Protein AF-A0A1W9S6J1-F1 (afdb_monomer_lite)

Radius of gyration: 14.89 Å; chains: 1; bounding box: 32×24×50 Å

Structure (mmCIF, N/CA/C/O backbone):
data_AF-A0A1W9S6J1-F1
#
_entry.id   AF-A0A1W9S6J1-F1
#
loop_
_atom_site.group_PDB
_atom_site.id
_atom_site.type_symbol
_atom_site.label_atom_id
_atom_site.label_alt_id
_atom_site.label_comp_id
_atom_site.label_asym_id
_atom_site.label_entity_id
_atom_site.label_seq_id
_atom_site.pdbx_PDB_ins_code
_atom_site.Cartn_x
_atom_site.Cartn_y
_atom_site.Cartn_z
_atom_site.occupancy
_atom_site.B_iso_or_equiv
_atom_site.auth_seq_id
_atom_site.auth_comp_id
_atom_site.auth_asym_id
_atom_site.auth_atom_id
_atom_site.pdbx_PDB_model_num
ATOM 1 N N . MET A 1 1 ? -6.440 -0.851 31.603 1.00 35.59 1 MET A N 1
ATOM 2 C CA . MET A 1 1 ? -7.151 -0.582 30.332 1.00 35.59 1 MET A CA 1
ATOM 3 C C . MET A 1 1 ? -6.111 -0.463 29.234 1.00 35.59 1 MET A C 1
ATOM 5 O O . MET A 1 1 ? -5.096 0.183 29.460 1.00 35.59 1 MET A O 1
ATOM 9 N N . ASN A 1 2 ? -6.331 -1.192 28.141 1.00 38.94 2 ASN A N 1
ATOM 10 C CA . ASN A 1 2 ? -5.330 -1.671 27.184 1.00 38.94 2 ASN A CA 1
ATOM 11 C C . ASN A 1 2 ? -4.456 -0.572 26.565 1.00 38.94 2 ASN A C 1
ATOM 13 O O . ASN A 1 2 ? -4.968 0.404 26.018 1.00 38.94 2 ASN A O 1
ATOM 17 N N . LYS A 1 3 ? -3.134 -0.779 26.631 1.00 42.06 3 LYS A N 1
ATOM 18 C CA . LYS A 1 3 ? -2.173 -0.142 25.730 1.00 42.06 3 LYS A CA 1
ATOM 19 C C . LYS A 1 3 ? -2.468 -0.694 24.339 1.00 42.06 3 LYS A C 1
ATOM 21 O O . LYS A 1 3 ? -2.301 -1.887 24.117 1.00 42.06 3 LYS A O 1
ATOM 26 N N . PHE A 1 4 ? -2.973 0.144 23.444 1.00 49.28 4 PHE A N 1
ATOM 27 C CA . PHE A 1 4 ? -2.981 -0.183 22.026 1.00 49.28 4 PHE A CA 1
ATOM 28 C C . PHE A 1 4 ? -1.526 -0.090 21.578 1.00 49.28 4 PHE A C 1
ATOM 30 O O . PHE A 1 4 ? -0.972 1.005 21.504 1.00 49.28 4 PHE A O 1
ATOM 37 N N . GLU A 1 5 ? -0.866 -1.236 21.442 1.00 56.66 5 GLU A N 1
ATOM 38 C CA . GLU A 1 5 ? 0.493 -1.282 20.921 1.00 56.66 5 GLU A CA 1
ATOM 39 C C . GLU A 1 5 ? 0.418 -0.974 19.427 1.00 56.66 5 GLU A C 1
ATOM 41 O O . GLU A 1 5 ? -0.134 -1.744 18.645 1.00 56.66 5 GLU A O 1
ATOM 46 N N . GLU A 1 6 ? 0.912 0.203 19.045 1.00 60.75 6 GLU A N 1
ATOM 47 C CA . GLU A 1 6 ? 1.151 0.522 17.644 1.00 60.75 6 GLU A CA 1
ATOM 48 C C . GLU A 1 6 ? 2.190 -0.463 17.119 1.00 60.75 6 GLU A C 1
ATOM 50 O O . GLU A 1 6 ? 3.315 -0.515 17.623 1.00 60.75 6 GLU A O 1
ATOM 55 N N . TYR A 1 7 ? 1.828 -1.230 16.100 1.00 69.81 7 TYR A N 1
ATOM 56 C CA . TYR A 1 7 ? 2.760 -2.130 15.446 1.00 69.81 7 TYR A CA 1
ATOM 57 C C . TYR A 1 7 ? 3.017 -1.658 14.021 1.00 69.81 7 TYR A C 1
ATOM 59 O O . TYR A 1 7 ? 2.125 -1.176 13.322 1.00 69.81 7 TYR A O 1
ATOM 67 N N . THR A 1 8 ? 4.278 -1.751 13.609 1.00 78.00 8 THR A N 1
ATOM 68 C CA . THR A 1 8 ? 4.708 -1.460 12.243 1.00 78.00 8 THR A CA 1
ATOM 69 C C . THR A 1 8 ? 5.259 -2.741 11.648 1.00 78.00 8 THR A C 1
ATOM 71 O O . THR A 1 8 ? 6.162 -3.349 12.220 1.00 78.00 8 THR A O 1
ATOM 74 N N . ILE A 1 9 ? 4.706 -3.148 10.512 1.00 82.81 9 ILE A N 1
ATOM 75 C CA . ILE A 1 9 ? 5.200 -4.269 9.720 1.00 82.81 9 ILE A CA 1
ATOM 76 C C . ILE A 1 9 ? 6.010 -3.679 8.571 1.00 82.81 9 ILE A C 1
ATOM 78 O O . ILE A 1 9 ? 5.460 -2.981 7.718 1.00 82.81 9 ILE A O 1
ATOM 82 N N . GLU A 1 10 ? 7.312 -3.956 8.549 1.00 83.25 10 GLU A N 1
ATOM 83 C CA . GLU A 1 10 ? 8.142 -3.719 7.368 1.00 83.25 10 GLU A CA 1
ATOM 84 C C . GLU A 1 10 ? 7.902 -4.841 6.359 1.00 83.25 10 GLU A C 1
ATOM 86 O O . GLU A 1 10 ? 7.965 -6.026 6.697 1.00 83.25 10 GLU A O 1
ATOM 91 N N . LEU A 1 11 ? 7.607 -4.466 5.117 1.00 79.12 11 LEU A N 1
ATOM 92 C CA . LEU A 1 11 ? 7.347 -5.411 4.046 1.00 79.12 11 LEU A CA 1
ATOM 93 C C . LEU A 1 11 ? 8.571 -5.507 3.138 1.00 79.12 11 LEU A C 1
ATOM 95 O O . LEU A 1 11 ? 9.105 -4.478 2.709 1.00 79.12 11 LEU A O 1
ATOM 99 N N . PRO A 1 12 ? 9.023 -6.725 2.796 1.00 76.88 12 PRO A N 1
ATOM 100 C CA . PRO A 1 12 ? 10.010 -6.870 1.746 1.00 76.88 12 PRO A CA 1
ATOM 101 C C . PRO A 1 12 ? 9.412 -6.388 0.423 1.00 76.88 12 PRO A C 1
ATOM 103 O O . PRO A 1 12 ? 8.210 -6.501 0.178 1.00 76.88 12 PRO A O 1
ATOM 106 N N . TYR A 1 13 ? 10.279 -5.899 -0.459 1.00 65.69 13 TYR A N 1
ATOM 107 C CA . TYR A 1 13 ? 9.886 -5.585 -1.826 1.00 65.69 13 TYR A CA 1
ATOM 108 C C . TYR A 1 13 ? 9.230 -6.818 -2.481 1.00 65.69 13 TYR A C 1
ATOM 110 O O . TYR A 1 13 ? 9.824 -7.903 -2.434 1.00 65.69 13 TYR A O 1
ATOM 118 N N . PRO A 1 14 ? 8.041 -6.681 -3.099 1.00 66.81 14 PRO A N 1
ATOM 119 C CA . PRO A 1 14 ? 7.398 -7.792 -3.783 1.00 66.81 14 PRO A CA 1
ATOM 120 C C . PRO A 1 14 ? 8.282 -8.318 -4.930 1.00 66.81 14 PRO A C 1
ATOM 122 O O . PRO A 1 14 ? 9.031 -7.545 -5.538 1.00 66.81 14 PRO A O 1
ATOM 125 N N . PRO A 1 15 ? 8.211 -9.622 -5.255 1.00 71.25 15 PRO A N 1
ATOM 126 C CA . PRO A 1 15 ? 8.890 -10.191 -6.416 1.00 71.25 15 PRO A CA 1
ATOM 127 C C . PRO A 1 15 ? 8.506 -9.475 -7.718 1.00 71.25 15 PRO A C 1
ATOM 129 O O . PRO A 1 15 ? 7.357 -9.078 -7.895 1.00 71.25 15 PRO A O 1
ATOM 132 N N . ASP A 1 16 ? 9.429 -9.402 -8.682 1.00 66.06 16 ASP A N 1
ATOM 133 C CA . ASP A 1 16 ? 9.238 -8.688 -9.959 1.00 66.06 16 ASP A CA 1
ATOM 134 C C . ASP A 1 16 ? 7.948 -9.056 -10.719 1.00 66.06 16 ASP A C 1
ATOM 136 O O . ASP A 1 16 ? 7.357 -8.209 -11.385 1.00 66.06 16 ASP A O 1
ATOM 140 N N . LYS A 1 17 ? 7.476 -10.302 -10.601 1.00 68.25 17 LYS A N 1
ATOM 141 C CA . LYS A 1 17 ? 6.206 -10.751 -11.195 1.00 68.25 17 LYS A CA 1
ATOM 142 C C . LYS A 1 17 ? 4.976 -10.038 -10.614 1.00 68.25 17 LYS A C 1
ATOM 144 O O . LYS A 1 17 ? 4.076 -9.675 -11.365 1.00 68.25 17 LYS A O 1
ATOM 149 N N . ASP A 1 18 ? 4.965 -9.789 -9.310 1.00 65.12 18 ASP A N 1
ATOM 150 C CA . ASP A 1 18 ? 3.832 -9.194 -8.599 1.00 65.12 18 ASP A CA 1
ATOM 151 C C . ASP A 1 18 ? 3.858 -7.670 -8.787 1.00 65.12 18 ASP A C 1
ATOM 153 O O . ASP A 1 18 ? 2.820 -7.032 -8.921 1.00 65.12 18 ASP A O 1
ATOM 157 N N . ILE A 1 19 ? 5.059 -7.097 -8.939 1.00 65.38 19 ILE A N 1
ATOM 158 C CA . ILE A 1 19 ? 5.262 -5.711 -9.383 1.00 65.38 19 ILE A CA 1
ATOM 159 C C . ILE A 1 19 ? 4.584 -5.472 -10.738 1.00 65.38 19 ILE A C 1
ATOM 161 O O . ILE A 1 19 ? 3.883 -4.477 -10.913 1.00 65.38 19 ILE A O 1
ATOM 165 N N . LEU A 1 20 ? 4.787 -6.378 -11.698 1.00 63.59 20 LEU A N 1
ATOM 166 C CA . LEU A 1 20 ? 4.184 -6.273 -13.029 1.00 63.59 20 LEU A CA 1
ATOM 167 C C . LEU A 1 20 ? 2.668 -6.475 -12.993 1.00 63.59 20 LEU A C 1
ATOM 169 O O . LEU A 1 20 ? 1.962 -5.795 -13.731 1.00 63.59 20 LEU A O 1
ATOM 173 N N . TYR A 1 21 ? 2.174 -7.367 -12.132 1.00 65.56 21 TYR A N 1
ATOM 174 C CA . TYR A 1 21 ? 0.741 -7.545 -11.907 1.00 65.56 21 TYR A CA 1
ATOM 175 C C . TYR A 1 21 ? 0.095 -6.256 -11.378 1.00 65.56 21 TYR A C 1
ATOM 177 O O . TYR A 1 21 ? -0.829 -5.739 -11.996 1.00 65.56 21 TYR A O 1
ATOM 185 N N . TYR A 1 22 ? 0.637 -5.665 -10.308 1.00 64.12 22 TYR A N 1
ATOM 186 C CA . TYR A 1 22 ? 0.111 -4.410 -9.761 1.00 64.12 22 TYR A CA 1
ATOM 187 C C . TYR A 1 22 ? 0.221 -3.240 -10.743 1.00 64.12 22 TYR A C 1
ATOM 189 O O . TYR A 1 22 ? -0.672 -2.394 -10.785 1.00 64.12 22 TYR A O 1
ATOM 197 N N . GLN A 1 23 ? 1.277 -3.203 -11.563 1.00 63.06 23 GLN A N 1
ATOM 198 C CA . GLN A 1 23 ? 1.377 -2.240 -12.659 1.00 63.06 23 GLN A CA 1
ATOM 199 C C . GLN A 1 23 ? 0.258 -2.447 -13.676 1.00 63.06 23 GLN A C 1
ATOM 201 O O . GLN A 1 23 ? -0.368 -1.469 -14.044 1.00 63.06 23 GLN A O 1
ATOM 206 N N . ALA A 1 24 ? -0.012 -3.678 -14.116 1.00 61.44 24 ALA A N 1
ATOM 207 C CA . ALA A 1 24 ? -1.054 -3.961 -15.103 1.00 61.44 24 ALA A CA 1
ATOM 208 C C . ALA A 1 24 ? -2.459 -3.594 -14.598 1.00 61.44 24 ALA A C 1
ATOM 210 O O . ALA A 1 24 ? -3.236 -3.013 -15.350 1.00 61.44 24 ALA A O 1
ATOM 211 N N . GLU A 1 25 ? -2.748 -3.856 -13.321 1.00 61.00 25 GLU A N 1
ATOM 212 C CA . GLU A 1 25 ? -4.001 -3.443 -12.672 1.00 61.00 25 GLU A CA 1
ATOM 213 C C . GLU A 1 25 ? -4.115 -1.909 -12.544 1.00 61.00 25 GLU A C 1
ATOM 215 O O . GLU A 1 25 ? -5.218 -1.364 -12.519 1.00 61.00 25 GLU A O 1
ATOM 220 N N . SER A 1 26 ? -2.981 -1.197 -12.499 1.00 57.47 26 SER A N 1
ATOM 221 C CA . SER A 1 26 ? -2.930 0.272 -12.400 1.00 57.47 26 SER A CA 1
ATOM 222 C C . SER A 1 26 ? -2.878 0.974 -13.771 1.00 57.47 26 SER A C 1
ATOM 224 O O . SER A 1 26 ? -3.449 2.052 -13.935 1.00 57.47 26 SER A O 1
ATOM 226 N N . ASP A 1 27 ? -2.261 0.353 -14.784 1.00 52.72 27 ASP A N 1
ATOM 227 C CA . ASP A 1 27 ? -1.993 0.870 -16.141 1.00 52.72 27 ASP A CA 1
ATOM 228 C C . ASP A 1 27 ? -3.239 0.881 -17.050 1.00 52.72 27 ASP A C 1
ATOM 230 O O . ASP A 1 27 ? -3.175 0.619 -18.253 1.00 52.72 27 ASP A O 1
ATOM 234 N N . SER A 1 28 ? -4.392 1.302 -16.527 1.00 45.22 28 SER A N 1
ATOM 235 C CA . SER A 1 28 ? -5.585 1.591 -17.345 1.00 45.22 28 SER A CA 1
ATOM 236 C C . SER A 1 28 ? -5.414 2.802 -18.294 1.00 45.22 28 SER A C 1
ATOM 238 O O . SER A 1 28 ? -6.347 3.213 -18.983 1.00 45.22 28 SER A O 1
ATOM 240 N N . GLY A 1 29 ? -4.198 3.351 -18.404 1.00 45.19 29 GLY A N 1
ATOM 241 C CA . GLY A 1 29 ? -3.724 4.089 -19.576 1.00 45.19 29 GLY A CA 1
ATOM 242 C C . GLY A 1 29 ? -3.993 5.593 -19.606 1.00 45.19 29 GLY A C 1
ATOM 243 O O . GLY A 1 29 ? -3.454 6.261 -20.484 1.00 45.19 29 GLY A O 1
ATOM 244 N N . TYR A 1 30 ? -4.773 6.155 -18.678 1.00 40.91 30 TYR A N 1
ATOM 245 C CA . TYR A 1 30 ? -5.207 7.560 -18.781 1.00 40.91 30 TYR A CA 1
ATOM 246 C C . TYR A 1 30 ? -5.399 8.301 -17.458 1.00 40.91 30 TYR A C 1
ATOM 248 O O . TYR A 1 30 ? -6.120 9.299 -17.423 1.00 40.91 30 TYR A O 1
ATOM 256 N N . GLN A 1 31 ? -4.775 7.863 -16.365 1.00 47.22 31 GLN A N 1
ATOM 257 C CA . GLN A 1 31 ? -5.031 8.484 -15.070 1.00 47.22 31 GLN A CA 1
ATOM 258 C C . GLN A 1 31 ? -3.784 9.144 -14.456 1.00 47.22 31 GLN A C 1
ATOM 260 O O . GLN A 1 31 ? -2.659 8.709 -14.709 1.00 47.22 31 GLN A O 1
ATOM 265 N N . PRO A 1 32 ? -3.932 10.270 -13.729 1.00 53.62 32 PRO A N 1
ATOM 266 C CA . PRO A 1 32 ? -2.785 10.955 -13.143 1.00 53.62 32 PRO A CA 1
ATOM 267 C C . PRO A 1 32 ? -2.166 10.087 -12.041 1.00 53.62 32 PRO A C 1
ATOM 269 O O . PRO A 1 32 ? -2.891 9.375 -11.359 1.00 53.62 32 PRO A O 1
ATOM 272 N N . TRP A 1 33 ? -0.858 10.187 -11.805 1.00 51.69 33 TRP A N 1
ATOM 273 C CA . TRP A 1 33 ? -0.060 9.318 -10.913 1.00 51.69 33 TRP A CA 1
ATOM 274 C C . TRP A 1 33 ? -0.619 9.043 -9.495 1.00 51.69 33 TRP A C 1
ATOM 276 O O . TRP A 1 33 ? -0.182 8.092 -8.848 1.00 51.69 33 TRP A O 1
ATOM 286 N N . TRP A 1 34 ? -1.561 9.851 -8.991 1.00 50.94 34 TRP A N 1
ATOM 287 C CA . TRP A 1 34 ? -2.246 9.648 -7.707 1.00 50.94 34 TRP A CA 1
ATOM 288 C C . TRP A 1 34 ? -3.298 8.529 -7.762 1.00 50.94 34 TRP A C 1
ATOM 290 O O . TRP A 1 34 ? -3.630 7.929 -6.740 1.00 50.94 34 TRP A O 1
ATOM 300 N N . THR A 1 35 ? -3.801 8.212 -8.952 1.00 61.31 35 THR A N 1
ATOM 301 C CA . THR A 1 35 ? -4.700 7.073 -9.193 1.00 61.31 35 THR A CA 1
ATOM 302 C C . THR A 1 35 ? -3.958 5.746 -9.083 1.00 61.31 35 THR A C 1
ATOM 304 O O . THR A 1 35 ? -4.490 4.829 -8.464 1.00 61.31 35 THR A O 1
ATOM 307 N N . ASP A 1 36 ? -2.689 5.692 -9.504 1.00 72.12 36 ASP A N 1
ATOM 308 C CA . ASP A 1 36 ? -1.807 4.538 -9.284 1.00 72.12 36 ASP A CA 1
ATOM 309 C C . ASP A 1 36 ? -1.628 4.243 -7.786 1.00 72.12 36 ASP A C 1
ATOM 311 O O 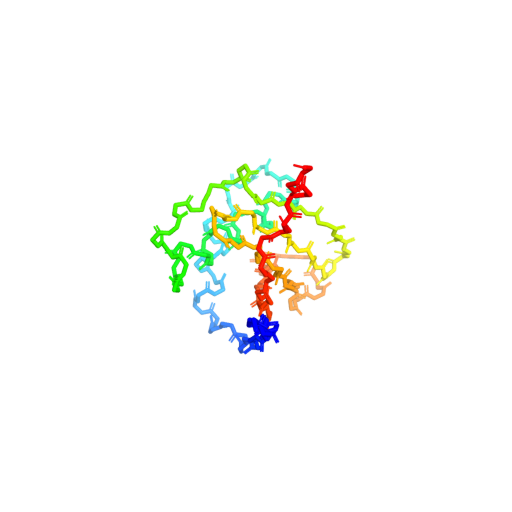. ASP A 1 36 ? -1.639 3.090 -7.371 1.00 72.12 36 ASP A O 1
ATOM 315 N N . ILE A 1 37 ? -1.473 5.275 -6.946 1.00 78.44 37 ILE A N 1
ATOM 316 C CA . ILE A 1 37 ? -1.287 5.111 -5.493 1.00 78.44 37 ILE A CA 1
ATOM 317 C C . ILE A 1 37 ? -2.514 4.448 -4.867 1.00 78.44 37 ILE A C 1
ATOM 319 O O . ILE A 1 37 ? -2.379 3.470 -4.128 1.00 78.44 37 ILE A O 1
ATOM 323 N N . LYS A 1 38 ? -3.714 4.967 -5.160 1.00 80.69 38 LYS A N 1
ATOM 324 C CA . LYS A 1 38 ? -4.959 4.407 -4.620 1.00 80.69 38 LYS A CA 1
ATOM 325 C C . LYS A 1 38 ? -5.248 3.016 -5.182 1.00 80.69 38 LYS A C 1
ATOM 327 O O . LYS A 1 38 ? -5.660 2.147 -4.419 1.00 80.69 38 LYS A O 1
ATOM 332 N N . ALA A 1 39 ? -4.990 2.792 -6.472 1.00 77.69 39 ALA A N 1
ATOM 333 C CA . ALA A 1 39 ? -5.169 1.495 -7.119 1.00 77.69 39 ALA A CA 1
ATOM 334 C C . ALA A 1 39 ? -4.238 0.432 -6.520 1.00 77.69 39 ALA A C 1
ATOM 336 O O . ALA A 1 39 ? -4.716 -0.603 -6.062 1.00 77.69 39 ALA A O 1
ATOM 337 N N . VAL A 1 40 ? -2.934 0.714 -6.415 1.00 81.31 40 VAL A N 1
ATOM 338 C CA . VAL A 1 40 ? -1.967 -0.193 -5.776 1.00 81.31 40 VAL A CA 1
ATOM 339 C C . VAL A 1 40 ? -2.311 -0.416 -4.308 1.00 81.31 40 VAL A C 1
ATOM 341 O O . VAL A 1 40 ? -2.225 -1.542 -3.830 1.00 81.31 40 VAL A O 1
ATOM 344 N N . THR A 1 41 ? -2.718 0.629 -3.584 1.00 85.75 41 T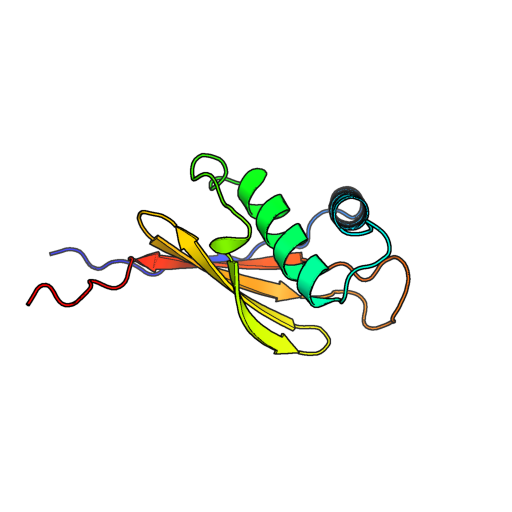HR A N 1
ATOM 345 C CA . THR A 1 41 ? -3.133 0.498 -2.181 1.00 85.75 41 THR A CA 1
ATOM 346 C C . THR A 1 41 ? -4.328 -0.444 -2.043 1.00 85.75 41 THR A C 1
ATOM 348 O O . THR A 1 41 ? -4.293 -1.364 -1.229 1.00 85.75 41 THR A O 1
ATOM 351 N N . SER A 1 42 ? -5.365 -0.254 -2.861 1.00 83.75 42 SER A N 1
ATOM 352 C CA . SER A 1 42 ? -6.548 -1.118 -2.863 1.00 83.75 42 SER A CA 1
ATOM 353 C C . SER A 1 42 ? -6.186 -2.555 -3.249 1.00 83.75 42 SER A C 1
ATOM 355 O O . SER A 1 42 ? -6.559 -3.488 -2.542 1.00 83.75 42 SER A O 1
ATOM 357 N N . ALA A 1 43 ? -5.382 -2.744 -4.302 1.00 82.38 43 ALA A N 1
ATOM 358 C CA . ALA A 1 43 ? -4.917 -4.059 -4.732 1.00 82.38 43 ALA A CA 1
ATOM 359 C C . ALA A 1 43 ? -4.098 -4.766 -3.642 1.00 82.38 43 ALA A C 1
ATOM 361 O O . ALA A 1 43 ? -4.322 -5.945 -3.380 1.00 82.38 43 ALA A O 1
ATOM 362 N N . PHE A 1 44 ? -3.187 -4.056 -2.973 1.00 86.00 44 PHE A N 1
ATOM 363 C CA . PHE A 1 44 ? -2.420 -4.593 -1.853 1.00 86.00 44 PHE A CA 1
ATOM 364 C C . PHE A 1 44 ? -3.346 -5.044 -0.720 1.00 86.00 44 PHE A C 1
ATOM 366 O O . PHE A 1 44 ? -3.255 -6.185 -0.271 1.00 86.00 44 PHE A O 1
ATOM 373 N N . LEU A 1 45 ? -4.271 -4.183 -0.288 1.00 87.19 45 LEU A N 1
ATOM 374 C CA . LEU A 1 45 ? -5.145 -4.487 0.842 1.00 87.19 45 LEU A CA 1
ATOM 375 C C . LEU A 1 45 ? -6.096 -5.652 0.536 1.00 87.19 45 LEU A C 1
ATOM 377 O O . LEU A 1 45 ? -6.192 -6.571 1.350 1.00 87.19 45 LEU A O 1
ATOM 381 N N . ASN A 1 46 ? -6.679 -5.688 -0.663 1.00 83.38 46 ASN A N 1
ATOM 382 C CA . ASN A 1 46 ? -7.564 -6.767 -1.115 1.00 83.38 46 ASN A CA 1
ATOM 383 C C . ASN A 1 46 ? -6.854 -8.119 -1.308 1.00 83.38 46 ASN A C 1
ATOM 385 O O . ASN A 1 46 ? -7.514 -9.152 -1.294 1.00 83.38 46 ASN A O 1
ATOM 389 N N . ASN A 1 47 ? -5.525 -8.136 -1.453 1.00 82.88 47 ASN A N 1
ATOM 390 C CA . ASN A 1 47 ? -4.721 -9.363 -1.561 1.00 82.88 47 ASN A CA 1
ATOM 391 C C . ASN A 1 47 ? -3.918 -9.677 -0.284 1.00 82.88 47 ASN A C 1
ATOM 393 O O . ASN A 1 47 ? -3.022 -10.520 -0.299 1.00 82.88 47 ASN A O 1
ATOM 397 N N . SER A 1 48 ? -4.214 -8.997 0.823 1.00 82.81 48 SER A N 1
ATOM 398 C CA . SER A 1 48 ? -3.515 -9.153 2.103 1.00 82.81 48 SER A CA 1
ATOM 399 C C . SER A 1 48 ? -4.457 -9.655 3.201 1.00 82.81 48 SER A C 1
ATOM 401 O O . SER A 1 48 ? -5.630 -9.920 2.960 1.00 82.81 48 SER A O 1
ATOM 403 N N . GLN A 1 49 ? -3.970 -9.706 4.444 1.00 83.38 49 GLN A N 1
ATOM 404 C CA . GLN A 1 49 ? -4.786 -9.989 5.634 1.00 83.38 49 GLN A CA 1
ATOM 405 C C . GLN A 1 49 ? -5.926 -8.978 5.891 1.00 83.38 49 GLN A C 1
ATOM 407 O O . GLN A 1 49 ? -6.725 -9.166 6.808 1.00 83.38 49 GLN A O 1
ATOM 412 N N . TYR A 1 50 ? -5.988 -7.882 5.1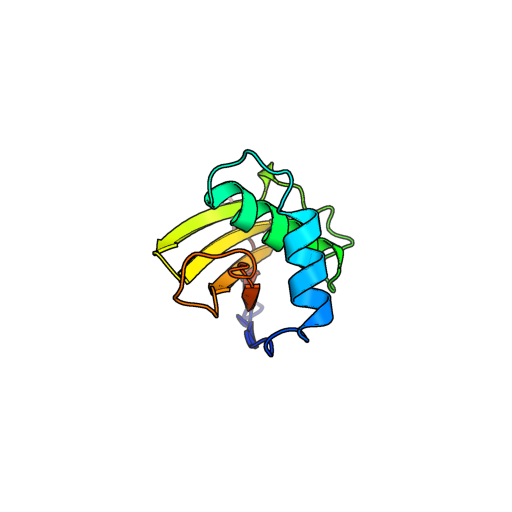27 1.00 83.25 50 TYR A N 1
ATOM 413 C CA . TYR A 1 50 ? -7.039 -6.868 5.224 1.00 83.25 50 TYR A CA 1
ATOM 414 C C . TYR A 1 50 ? -8.191 -7.080 4.231 1.00 83.25 50 TYR A C 1
ATOM 416 O O . TYR A 1 50 ? -9.127 -6.284 4.241 1.00 83.25 50 TYR A O 1
ATOM 424 N N . CYS A 1 51 ? -8.159 -8.137 3.410 1.00 81.69 51 CYS A N 1
ATOM 425 C CA . CYS A 1 51 ? -9.124 -8.364 2.331 1.00 81.69 51 CYS A CA 1
ATOM 426 C C . CYS A 1 51 ? -10.590 -8.436 2.796 1.00 81.69 51 CYS A C 1
ATOM 428 O O . CYS A 1 51 ? -11.471 -7.903 2.127 1.00 81.69 51 CYS A O 1
ATOM 430 N N . ASP A 1 52 ? -10.848 -8.999 3.978 1.00 83.19 52 ASP A N 1
ATOM 431 C CA . ASP A 1 52 ? -12.201 -9.138 4.536 1.00 83.19 52 ASP A CA 1
ATOM 432 C C . ASP A 1 52 ? -12.821 -7.804 4.997 1.00 83.19 52 ASP A C 1
ATOM 434 O O . ASP A 1 52 ? -13.987 -7.759 5.387 1.00 83.19 52 ASP A O 1
ATOM 438 N N . ARG A 1 53 ? -12.056 -6.703 4.976 1.00 78.94 53 ARG A N 1
ATOM 439 C CA . ARG A 1 53 ? -12.492 -5.382 5.462 1.00 78.94 53 ARG A CA 1
ATOM 440 C C . ARG A 1 53 ? -13.101 -4.485 4.373 1.00 78.94 53 ARG A C 1
ATOM 442 O O . ARG A 1 53 ? -13.312 -3.307 4.641 1.00 78.94 53 ARG A O 1
ATOM 449 N N . ASP A 1 54 ? -13.394 -5.036 3.188 1.00 71.50 54 ASP A N 1
ATOM 450 C CA . ASP A 1 54 ? -14.035 -4.355 2.041 1.00 71.50 54 ASP A CA 1
ATOM 451 C C . ASP A 1 54 ? -13.413 -2.973 1.756 1.00 71.50 54 ASP A C 1
ATOM 453 O O . ASP A 1 54 ? -14.055 -1.930 1.891 1.00 71.50 54 ASP A O 1
ATOM 457 N N . VAL A 1 55 ? -12.114 -2.950 1.429 1.00 73.31 55 VAL A N 1
ATOM 458 C CA . VAL A 1 55 ? -11.372 -1.694 1.260 1.00 73.31 55 VAL A CA 1
ATOM 459 C C . VAL A 1 55 ? -11.768 -0.998 -0.038 1.00 73.31 55 VAL A C 1
ATOM 461 O O . VAL A 1 55 ? -11.333 -1.372 -1.132 1.00 73.31 55 VAL A O 1
ATOM 464 N N . ARG A 1 56 ? -12.541 0.081 0.097 1.00 74.75 56 ARG A N 1
ATOM 465 C CA . ARG A 1 56 ? -12.986 0.907 -1.029 1.00 74.75 56 ARG A CA 1
ATOM 466 C C . ARG A 1 56 ? -12.021 2.055 -1.319 1.00 74.75 56 ARG A C 1
ATOM 468 O O . ARG A 1 56 ? -11.395 2.576 -0.394 1.00 74.75 56 ARG A O 1
ATOM 475 N N . PRO A 1 57 ? -11.921 2.517 -2.577 1.00 73.44 57 PRO A N 1
ATOM 476 C CA . PRO A 1 57 ? -11.097 3.673 -2.933 1.00 73.44 57 PRO A CA 1
ATOM 477 C C . PRO A 1 57 ? -11.438 4.958 -2.165 1.00 73.44 57 PRO A C 1
ATOM 479 O O . PRO A 1 57 ? -10.557 5.799 -1.960 1.00 73.44 57 PRO A O 1
ATOM 482 N N . GLU A 1 58 ? -12.696 5.119 -1.740 1.00 80.88 58 GLU A N 1
ATOM 483 C CA . GLU A 1 58 ? -13.144 6.255 -0.921 1.00 80.88 58 GLU A CA 1
ATOM 484 C C . GLU A 1 58 ? -12.457 6.308 0.449 1.00 80.88 58 GLU A C 1
ATOM 486 O O . GLU A 1 58 ? -12.208 7.393 0.968 1.00 80.88 58 GLU A O 1
ATOM 491 N N . ASN A 1 59 ? -12.102 5.146 0.999 1.00 84.62 59 ASN A N 1
ATOM 492 C CA . ASN A 1 59 ? -11.481 5.003 2.312 1.00 84.62 59 ASN A CA 1
ATOM 493 C C . ASN A 1 59 ? -9.973 5.300 2.282 1.00 84.62 59 ASN A C 1
ATOM 495 O O . ASN A 1 59 ? -9.324 5.289 3.324 1.00 84.62 59 ASN A O 1
ATOM 499 N N . ILE A 1 60 ? -9.402 5.521 1.093 1.00 88.38 60 ILE A N 1
ATOM 500 C CA . ILE A 1 60 ? -7.969 5.725 0.881 1.00 88.38 60 ILE A CA 1
ATOM 501 C C . ILE A 1 60 ? -7.681 7.224 0.770 1.00 88.38 60 ILE A C 1
ATOM 503 O O . ILE A 1 60 ? -8.084 7.889 -0.196 1.00 88.38 60 ILE A O 1
ATOM 507 N N . ILE A 1 61 ? -6.917 7.745 1.724 1.00 89.50 61 ILE A N 1
ATOM 508 C CA . ILE A 1 61 ? -6.543 9.152 1.853 1.00 89.50 61 ILE A CA 1
ATOM 509 C C . ILE A 1 61 ? -5.037 9.290 1.623 1.00 89.50 61 ILE A C 1
ATOM 511 O O . ILE A 1 61 ? -4.225 8.657 2.291 1.00 89.50 61 ILE A O 1
ATOM 515 N N . ILE A 1 62 ? -4.641 10.140 0.674 1.00 87.94 62 ILE A N 1
ATOM 516 C CA . ILE A 1 62 ? -3.227 10.459 0.442 1.00 87.94 62 ILE A CA 1
ATOM 517 C C . ILE A 1 62 ? -2.848 11.596 1.395 1.00 87.94 62 ILE A C 1
ATOM 519 O O . ILE A 1 62 ? -3.296 12.725 1.210 1.00 87.94 62 ILE A O 1
ATOM 523 N N . VAL A 1 63 ? -2.048 11.293 2.417 1.00 89.00 63 VAL A N 1
ATOM 524 C CA . VAL A 1 63 ? -1.646 12.249 3.466 1.00 89.00 63 VAL A CA 1
ATOM 525 C C . VAL A 1 63 ? -0.362 12.984 3.089 1.00 89.00 63 VAL A C 1
ATOM 527 O O . VAL A 1 63 ? -0.187 14.157 3.411 1.00 89.00 63 VAL A O 1
ATOM 530 N N . GLY A 1 64 ? 0.537 12.312 2.371 1.00 84.00 64 GLY A N 1
ATOM 531 C CA . GLY A 1 64 ? 1.766 12.910 1.866 1.00 84.00 64 GLY A CA 1
ATOM 532 C C . GLY A 1 64 ? 2.213 12.256 0.569 1.00 84.00 64 GLY A C 1
ATOM 533 O O . GLY A 1 64 ? 2.170 11.037 0.435 1.00 84.00 64 GLY A O 1
ATOM 534 N N . GLU A 1 65 ? 2.669 13.065 -0.381 1.00 79.81 65 GLU A N 1
ATOM 535 C CA . GLU A 1 65 ? 3.190 12.591 -1.661 1.00 79.81 65 GLU A CA 1
ATOM 536 C C . GLU A 1 65 ? 4.480 13.338 -2.013 1.00 79.81 65 GLU A C 1
ATOM 538 O O . GLU A 1 65 ? 4.581 14.560 -1.900 1.00 79.81 65 GLU A O 1
ATOM 543 N N . GLY A 1 66 ? 5.474 12.580 -2.458 1.00 74.25 66 GLY A N 1
ATOM 544 C CA . GLY A 1 66 ? 6.675 13.064 -3.116 1.00 74.25 66 GLY A CA 1
ATOM 545 C C . GLY A 1 66 ? 6.919 12.287 -4.406 1.00 74.25 66 GLY A C 1
ATOM 546 O O . GLY A 1 66 ? 6.209 11.345 -4.736 1.00 74.25 66 GLY A O 1
ATOM 547 N N . ILE A 1 67 ? 7.977 12.645 -5.135 1.00 71.25 67 ILE A N 1
ATOM 548 C CA . ILE A 1 67 ? 8.268 12.054 -6.456 1.00 71.25 67 ILE A CA 1
ATOM 549 C C . ILE A 1 67 ? 8.425 10.518 -6.392 1.00 71.25 67 ILE A C 1
ATOM 551 O O . ILE A 1 67 ? 8.081 9.828 -7.350 1.00 71.25 67 ILE A O 1
ATOM 555 N N . PHE A 1 68 ? 8.938 9.986 -5.275 1.00 76.69 68 PHE A N 1
ATOM 556 C CA . PHE A 1 68 ? 9.211 8.553 -5.092 1.00 76.69 68 PHE A CA 1
ATOM 557 C C . PHE A 1 68 ? 8.669 7.967 -3.785 1.00 76.69 68 PHE A C 1
ATOM 559 O O . PHE A 1 68 ? 8.923 6.797 -3.512 1.00 76.69 68 PHE A O 1
ATOM 566 N N . HIS A 1 69 ? 7.952 8.757 -2.984 1.00 84.19 69 HIS A N 1
ATOM 567 C CA . HIS A 1 69 ? 7.466 8.353 -1.665 1.00 84.19 69 HIS A CA 1
ATOM 568 C C . HIS A 1 69 ? 6.005 8.768 -1.495 1.00 84.19 69 HIS A C 1
ATOM 570 O O . HIS A 1 69 ? 5.622 9.853 -1.925 1.00 84.19 69 HIS A O 1
ATOM 576 N N . GLY A 1 70 ? 5.209 7.915 -0.863 1.00 87.25 70 GLY A N 1
ATOM 577 C CA . GLY A 1 70 ? 3.808 8.164 -0.553 1.00 87.25 70 GLY A CA 1
ATOM 578 C C . GLY A 1 70 ? 3.507 7.763 0.885 1.00 87.25 70 GLY A C 1
ATOM 579 O O . GLY A 1 70 ? 4.043 6.775 1.384 1.00 87.25 70 GLY A O 1
ATOM 580 N N . LEU A 1 71 ? 2.661 8.537 1.550 1.00 91.38 71 LEU A N 1
ATOM 581 C CA . LEU A 1 71 ? 2.102 8.229 2.858 1.00 91.38 71 LEU A CA 1
ATOM 582 C C . LEU A 1 71 ? 0.584 8.236 2.738 1.00 91.38 71 LEU A C 1
ATOM 584 O O . LEU A 1 71 ? -0.009 9.270 2.419 1.00 91.38 71 LEU A O 1
ATOM 588 N N . ILE A 1 72 ? -0.019 7.079 2.976 1.00 92.31 72 ILE A N 1
ATOM 589 C CA . ILE A 1 72 ? -1.438 6.828 2.750 1.00 92.31 72 ILE A CA 1
ATOM 590 C C . ILE A 1 72 ? -2.075 6.439 4.067 1.00 92.31 72 ILE A C 1
ATOM 592 O O . ILE A 1 72 ? -1.541 5.594 4.774 1.00 92.31 72 ILE A O 1
ATOM 596 N N . GLU A 1 73 ? -3.219 7.023 4.380 1.00 92.81 73 GLU A N 1
ATOM 597 C CA . GLU A 1 73 ? -4.075 6.543 5.454 1.00 92.81 73 GLU A CA 1
ATOM 598 C C . GLU A 1 73 ? -5.285 5.843 4.848 1.00 92.81 73 GLU A C 1
ATOM 600 O O . GLU A 1 73 ? -5.886 6.325 3.887 1.00 92.81 73 GLU A O 1
ATOM 605 N N . VAL A 1 74 ? -5.608 4.669 5.377 1.00 90.88 74 VAL A N 1
ATOM 606 C CA . VAL A 1 74 ? -6.778 3.899 4.983 1.00 90.88 74 VAL A CA 1
ATOM 607 C C . VAL A 1 74 ? -7.673 3.730 6.188 1.00 90.88 74 VAL A C 1
ATOM 609 O O . VAL A 1 74 ? -7.293 3.143 7.202 1.00 90.88 74 VAL A O 1
ATOM 612 N N . GLU A 1 75 ? -8.869 4.272 6.051 1.00 89.50 75 GLU A N 1
ATOM 613 C CA . GLU A 1 75 ? -9.887 4.279 7.080 1.00 89.50 75 GLU A CA 1
ATOM 614 C C . GLU A 1 75 ? -10.724 2.996 7.008 1.00 89.50 75 GLU A C 1
ATOM 616 O O . GLU A 1 75 ? -11.533 2.807 6.098 1.00 89.50 75 GLU A O 1
ATOM 621 N N . LEU A 1 76 ? -10.521 2.088 7.962 1.00 85.50 76 LEU A N 1
ATOM 622 C CA . LEU A 1 76 ? -11.288 0.849 8.088 1.00 85.50 76 LEU A CA 1
ATOM 623 C C . LEU A 1 76 ? -12.285 0.952 9.253 1.00 85.50 76 LEU A C 1
ATOM 625 O O . LEU A 1 76 ? -12.101 1.782 10.139 1.00 85.50 76 LEU A O 1
ATOM 629 N N . PRO A 1 77 ? -13.338 0.114 9.301 1.00 82.69 77 PRO A N 1
ATOM 630 C CA . PRO A 1 77 ? -14.385 0.236 10.321 1.00 82.69 77 PRO A CA 1
ATOM 631 C C . PRO A 1 77 ? -13.895 0.187 11.781 1.00 82.69 77 PRO A C 1
ATOM 633 O O . PRO A 1 77 ? -14.543 0.745 12.664 1.00 82.69 77 PRO A O 1
ATOM 636 N N . ASP A 1 78 ? -12.779 -0.494 12.045 1.00 85.00 78 ASP A N 1
ATOM 637 C CA . ASP A 1 78 ? -12.231 -0.758 13.378 1.00 85.00 78 ASP A CA 1
ATOM 638 C C . ASP A 1 78 ? -10.842 -0.138 13.629 1.00 85.00 78 ASP A C 1
ATOM 640 O O . ASP A 1 78 ? -10.377 -0.108 14.773 1.00 85.00 78 ASP A O 1
ATOM 644 N N . MET A 1 79 ? -10.172 0.378 12.595 1.00 88.06 79 MET A N 1
ATOM 645 C CA . MET A 1 79 ? -8.788 0.857 12.677 1.00 88.06 79 MET A CA 1
ATOM 646 C C . MET A 1 79 ? -8.417 1.796 11.529 1.00 88.06 79 MET A C 1
ATOM 648 O O . MET A 1 79 ? -9.074 1.836 10.494 1.00 88.06 79 MET A O 1
ATOM 652 N N . ILE A 1 80 ? -7.321 2.528 11.701 1.00 90.81 80 ILE A N 1
ATOM 653 C CA . ILE A 1 80 ? -6.678 3.273 10.620 1.00 90.81 80 ILE A CA 1
ATOM 654 C C . ILE A 1 80 ? -5.383 2.555 10.259 1.00 90.81 80 ILE A C 1
ATOM 656 O O . ILE A 1 80 ? -4.551 2.289 11.127 1.00 90.81 80 ILE A O 1
ATOM 660 N N . LEU A 1 81 ? -5.188 2.274 8.975 1.00 92.25 81 LEU A N 1
ATOM 661 C CA . LEU A 1 81 ? -3.903 1.820 8.458 1.00 92.25 81 LEU A CA 1
ATOM 662 C C . LEU A 1 81 ? -3.129 3.015 7.918 1.00 92.25 81 LEU A C 1
ATOM 664 O O . LEU A 1 81 ? -3.641 3.756 7.092 1.00 92.25 81 LEU A O 1
ATOM 668 N N . GLU A 1 82 ? -1.881 3.178 8.328 1.00 93.38 82 GLU A N 1
ATOM 669 C CA . GLU A 1 82 ? -0.929 4.073 7.681 1.00 93.38 82 GLU A CA 1
ATOM 670 C C . GLU A 1 82 ? 0.018 3.231 6.820 1.00 93.38 82 GLU A C 1
ATOM 672 O O . GLU A 1 82 ? 0.772 2.399 7.323 1.00 93.38 82 GLU A O 1
ATOM 677 N N . LEU A 1 83 ? -0.019 3.436 5.508 1.00 92.62 83 LEU A N 1
ATOM 678 C CA . LEU A 1 83 ? 0.824 2.755 4.539 1.00 92.62 83 LEU A CA 1
ATOM 679 C C . LEU A 1 83 ? 1.922 3.700 4.065 1.00 92.62 83 LEU A C 1
ATOM 681 O O . LEU A 1 83 ? 1.655 4.806 3.590 1.00 92.62 83 LEU A O 1
ATOM 685 N N . LYS A 1 84 ? 3.166 3.232 4.133 1.00 91.56 84 LYS A N 1
ATOM 686 C CA . LYS A 1 84 ? 4.291 3.886 3.464 1.00 91.56 84 LYS A CA 1
ATOM 687 C C . LYS A 1 84 ? 4.496 3.232 2.116 1.00 91.56 84 LYS A C 1
ATOM 689 O O . LYS A 1 84 ? 4.615 2.009 2.029 1.00 91.56 84 LYS A O 1
ATOM 694 N N . MET A 1 85 ? 4.560 4.054 1.081 1.00 89.19 85 MET A N 1
ATOM 695 C CA . MET A 1 85 ? 4.755 3.616 -0.287 1.00 89.19 85 MET A CA 1
ATOM 696 C C . MET A 1 85 ? 6.025 4.196 -0.891 1.00 89.19 85 MET A C 1
ATOM 698 O O . MET A 1 85 ? 6.389 5.339 -0.618 1.00 89.19 85 MET A O 1
ATOM 702 N N . GLU A 1 86 ? 6.660 3.429 -1.769 1.00 85.38 86 GLU A N 1
ATOM 703 C CA . GLU A 1 86 ? 7.818 3.870 -2.539 1.00 85.38 86 GLU A CA 1
ATOM 704 C C . GLU A 1 86 ? 7.718 3.479 -4.011 1.00 85.38 86 GLU A C 1
ATOM 706 O O . GLU A 1 86 ? 7.063 2.504 -4.381 1.00 85.38 86 GLU A O 1
ATOM 711 N N . ARG A 1 87 ? 8.419 4.236 -4.860 1.00 78.19 87 ARG A N 1
ATOM 712 C CA . ARG A 1 87 ? 8.742 3.845 -6.237 1.00 78.19 87 ARG A CA 1
ATOM 713 C C . ARG A 1 87 ? 10.223 3.505 -6.331 1.00 78.19 87 ARG A C 1
ATOM 715 O O . ARG A 1 87 ? 11.079 4.385 -6.265 1.00 78.19 87 ARG A O 1
ATOM 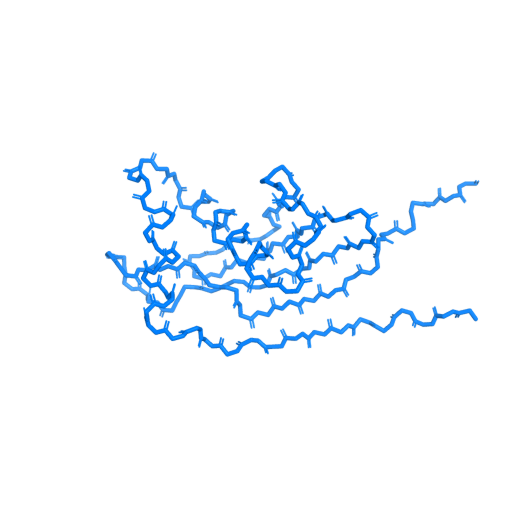722 N N . LYS A 1 88 ? 10.526 2.227 -6.572 1.00 66.94 88 LYS A N 1
ATOM 723 C CA . LYS A 1 88 ? 11.907 1.713 -6.657 1.00 66.94 88 LYS A CA 1
ATOM 724 C C . LYS A 1 88 ? 12.726 2.348 -7.786 1.00 66.94 88 LYS A C 1
ATOM 726 O O . LYS A 1 88 ? 13.926 2.577 -7.644 1.00 66.94 88 LYS A O 1
ATOM 731 N N . PHE A 1 89 ? 12.098 2.612 -8.933 1.00 61.72 89 PHE A N 1
ATOM 732 C CA . PHE A 1 89 ? 12.796 3.096 -10.123 1.00 61.72 89 PHE A CA 1
ATOM 733 C C . PHE A 1 89 ? 12.680 4.615 -10.255 1.00 61.72 89 PHE A C 1
ATOM 735 O O . PHE A 1 89 ? 11.605 5.149 -10.530 1.00 61.72 89 PHE A O 1
ATOM 742 N N . LYS A 1 90 ? 13.828 5.295 -10.108 1.00 53.47 90 LYS A N 1
ATOM 743 C CA . LYS A 1 90 ? 13.968 6.757 -10.232 1.00 53.47 90 LYS A CA 1
ATOM 744 C C . LYS A 1 90 ? 13.815 7.281 -11.667 1.00 53.47 90 LYS A C 1
ATOM 746 O O . LYS A 1 90 ? 13.695 8.488 -11.865 1.00 53.47 90 LYS A O 1
ATOM 751 N N . SER A 1 91 ? 13.830 6.402 -12.673 1.00 47.09 91 SER A N 1
ATOM 752 C CA . SER A 1 91 ? 13.582 6.764 -14.069 1.00 47.09 91 SER A CA 1
ATOM 753 C C . SER A 1 91 ? 12.096 6.628 -14.408 1.00 47.09 91 SER A C 1
ATOM 755 O O . SER A 1 91 ? 11.469 5.596 -14.167 1.00 47.09 91 SER A O 1
ATOM 757 N N . ARG A 1 92 ? 11.519 7.685 -14.991 1.00 49.38 92 ARG A N 1
ATOM 758 C CA . ARG A 1 92 ? 10.158 7.651 -15.541 1.00 49.38 92 ARG A CA 1
ATOM 759 C C . ARG A 1 92 ? 10.129 6.678 -16.728 1.00 49.38 92 ARG A C 1
ATOM 761 O O . ARG A 1 92 ? 10.815 6.902 -17.720 1.00 49.38 92 ARG A O 1
ATOM 768 N N . GLY A 1 93 ? 9.362 5.596 -16.620 1.00 51.66 93 GLY A N 1
ATOM 769 C CA . GLY A 1 93 ? 9.201 4.582 -17.666 1.00 51.66 93 GLY A CA 1
ATOM 770 C C . GLY A 1 93 ? 8.224 3.477 -17.254 1.00 51.66 93 GLY A C 1
ATOM 771 O O . GLY A 1 93 ? 7.802 3.440 -16.100 1.00 51.66 93 GLY A O 1
ATOM 772 N N . ARG A 1 94 ? 7.911 2.560 -18.188 1.00 50.69 94 ARG A N 1
ATOM 773 C CA . ARG A 1 94 ? 6.931 1.439 -18.102 1.00 50.69 94 ARG A CA 1
ATOM 774 C C . ARG A 1 94 ? 7.120 0.430 -16.941 1.00 50.69 94 ARG A C 1
ATOM 776 O O . ARG A 1 94 ? 6.559 -0.656 -16.976 1.00 50.69 94 ARG A O 1
ATOM 783 N N . LYS A 1 95 ? 7.970 0.726 -15.957 1.00 52.75 95 LYS A N 1
ATOM 784 C CA . LYS A 1 95 ? 8.297 -0.146 -14.815 1.00 52.75 95 LYS A CA 1
ATOM 785 C C . LYS A 1 95 ? 8.308 0.593 -13.466 1.00 52.75 95 LYS A C 1
ATOM 787 O O . LYS A 1 95 ? 8.786 0.040 -12.482 1.00 52.75 95 LYS A O 1
ATOM 792 N N . SER A 1 96 ? 7.853 1.848 -13.404 1.00 59.88 96 SER A N 1
ATOM 793 C CA . SER A 1 96 ? 7.870 2.662 -12.176 1.00 59.88 96 SER A CA 1
ATOM 794 C C . SER A 1 96 ? 6.538 2.541 -11.426 1.00 59.88 96 SER A C 1
ATOM 796 O O . SER A 1 96 ? 5.692 3.427 -11.514 1.00 59.88 96 SER A O 1
ATOM 798 N N . VAL A 1 97 ? 6.364 1.428 -10.711 1.00 70.25 97 VAL A N 1
ATOM 799 C CA . VAL A 1 97 ? 5.157 1.111 -9.925 1.00 70.25 97 VAL A CA 1
ATOM 800 C C . VAL A 1 97 ? 5.325 1.594 -8.489 1.00 70.25 97 VAL A C 1
ATOM 802 O O . VAL A 1 97 ? 6.406 1.434 -7.911 1.00 70.25 97 VAL A O 1
ATOM 805 N N . TRP A 1 98 ? 4.262 2.144 -7.903 1.00 79.50 98 TRP A N 1
ATOM 806 C CA . TRP A 1 98 ? 4.181 2.334 -6.454 1.00 79.50 98 TRP A CA 1
ATOM 807 C C . TRP A 1 98 ? 4.120 0.984 -5.743 1.00 79.50 98 TRP A C 1
ATOM 809 O O . TRP A 1 98 ? 3.576 0.022 -6.276 1.00 79.50 98 TRP A O 1
ATOM 819 N N . GLN A 1 99 ? 4.683 0.904 -4.542 1.00 80.81 99 GLN A N 1
ATOM 820 C CA . GLN A 1 99 ? 4.686 -0.313 -3.734 1.00 80.81 99 GLN A CA 1
ATOM 821 C C . GLN A 1 99 ? 4.551 0.032 -2.267 1.00 80.81 99 GLN A C 1
ATOM 823 O O . GLN A 1 99 ? 5.189 0.976 -1.812 1.00 80.81 99 GLN A O 1
ATOM 828 N N . VAL A 1 100 ? 3.760 -0.745 -1.530 1.00 87.50 100 VAL A N 1
ATOM 829 C CA . VAL A 1 100 ? 3.676 -0.631 -0.073 1.00 87.50 100 VAL A CA 1
ATOM 830 C C . VAL A 1 100 ? 4.916 -1.283 0.539 1.00 87.50 100 VAL A C 1
ATOM 832 O O . VAL A 1 100 ? 5.167 -2.463 0.311 1.00 87.50 100 VAL A O 1
ATOM 835 N N . ILE A 1 101 ? 5.687 -0.512 1.304 1.00 87.88 101 ILE A N 1
ATOM 836 C CA . ILE A 1 101 ? 6.920 -0.962 1.972 1.00 87.88 101 ILE A CA 1
ATOM 837 C C . ILE A 1 101 ? 6.759 -1.086 3.488 1.00 87.88 101 ILE A C 1
ATOM 839 O O . ILE A 1 101 ? 7.555 -1.752 4.145 1.00 87.88 101 ILE A O 1
ATOM 843 N N . ALA A 1 102 ? 5.739 -0.449 4.062 1.00 88.88 102 ALA A N 1
ATOM 844 C CA . ALA A 1 102 ? 5.409 -0.615 5.466 1.00 88.88 102 ALA A CA 1
ATOM 845 C C . ALA A 1 102 ? 3.926 -0.360 5.716 1.00 88.88 102 ALA A C 1
ATOM 847 O O . ALA A 1 102 ? 3.313 0.481 5.054 1.00 88.88 102 ALA A O 1
ATOM 848 N N . VAL A 1 103 ? 3.392 -1.057 6.713 1.00 91.69 103 VAL A N 1
ATOM 849 C CA . VAL A 1 103 ? 2.030 -0.885 7.223 1.00 91.69 103 VAL A CA 1
ATOM 850 C C . VAL A 1 103 ? 2.118 -0.627 8.715 1.00 91.69 103 VAL A C 1
ATOM 852 O O . VAL A 1 103 ? 2.738 -1.402 9.443 1.00 91.69 103 VAL A O 1
ATOM 855 N N . LYS A 1 104 ? 1.508 0.459 9.171 1.00 92.19 104 LYS A N 1
ATOM 856 C CA . LYS A 1 104 ? 1.362 0.786 10.583 1.00 92.19 104 LYS A CA 1
ATOM 857 C C . LYS A 1 104 ? -0.114 0.794 10.935 1.00 92.19 104 LYS A C 1
ATOM 859 O O . LYS A 1 104 ? -0.888 1.523 10.325 1.00 92.19 104 LYS A O 1
ATOM 864 N N . GLU A 1 105 ? -0.492 0.030 11.947 1.00 90.44 105 GLU A N 1
ATOM 865 C CA . GLU A 1 105 ? -1.863 0.049 12.446 1.00 90.44 105 GLU A CA 1
ATOM 866 C C . GLU A 1 105 ? -2.015 1.050 13.577 1.00 90.44 105 GLU A C 1
ATOM 868 O O . GLU A 1 105 ? -1.243 1.068 14.539 1.00 90.44 105 GLU A O 1
ATOM 873 N N . LYS A 1 106 ? -3.039 1.887 13.452 1.00 85.81 106 LYS A N 1
ATOM 874 C CA . LYS A 1 106 ? -3.464 2.824 14.476 1.00 85.81 106 LYS A CA 1
ATOM 875 C C . LYS A 1 106 ? -4.876 2.433 14.909 1.00 85.81 106 LYS A C 1
ATOM 877 O O . LYS A 1 106 ? -5.729 2.178 14.054 1.00 85.81 106 LYS A O 1
ATOM 882 N N . PRO A 1 107 ? -5.169 2.403 16.217 1.00 80.81 107 PRO A N 1
ATOM 883 C CA . PRO A 1 107 ? -6.549 2.277 16.658 1.00 80.81 107 PRO A CA 1
ATOM 884 C C . PRO A 1 107 ? -7.363 3.435 16.078 1.00 80.81 107 PRO A C 1
ATOM 886 O O . PRO A 1 107 ? -6.843 4.550 15.952 1.00 80.81 107 PRO A O 1
ATOM 889 N N . TRP A 1 108 ? -8.633 3.184 15.747 1.00 76.69 108 TRP A N 1
ATOM 890 C CA . TRP A 1 108 ? -9.533 4.258 15.336 1.00 76.69 108 TRP A CA 1
ATOM 891 C C . TRP A 1 108 ? -9.457 5.384 16.374 1.00 76.69 108 TRP A C 1
ATOM 893 O O . TRP A 1 108 ? -9.506 5.084 17.579 1.00 76.69 108 TRP A O 1
ATOM 903 N N . PRO A 1 109 ? -9.286 6.660 15.973 1.00 69.06 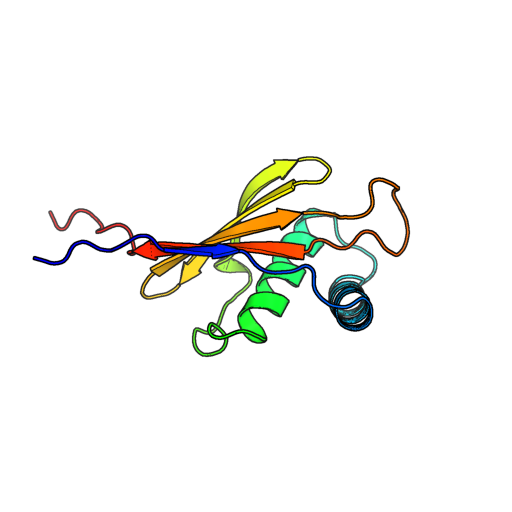109 PRO A N 1
ATOM 904 C CA . PRO A 1 109 ? -9.280 7.743 16.931 1.00 69.06 109 PRO A CA 1
ATOM 905 C C . PRO A 1 109 ? -10.586 7.616 17.695 1.00 69.06 109 PRO A C 1
ATOM 907 O O . PRO A 1 109 ? -11.663 7.590 17.095 1.00 69.06 109 PRO A O 1
ATOM 910 N N . LYS A 1 110 ? -10.495 7.469 19.023 1.00 53.94 110 LYS A N 1
ATOM 911 C CA . LYS A 1 110 ? -11.667 7.612 19.877 1.00 53.94 110 LYS A CA 1
ATOM 912 C C . LYS A 1 110 ? -12.208 8.989 19.531 1.00 53.94 110 LYS A C 1
ATOM 914 O O . LYS A 1 110 ? -11.648 9.988 19.978 1.00 53.94 110 LYS A O 1
ATOM 919 N N . GLN A 1 111 ? -13.248 9.054 18.697 1.00 49.12 111 GLN A N 1
ATOM 920 C CA . GLN A 1 111 ? -14.082 10.236 18.639 1.00 49.12 111 GLN A CA 1
ATOM 921 C C . GLN A 1 111 ? -14.365 10.531 20.097 1.00 49.12 111 GLN A C 1
ATOM 923 O O . GLN A 1 111 ? -14.758 9.615 20.823 1.00 49.12 111 GLN A O 1
ATOM 928 N N . ASN A 1 112 ? -14.013 11.737 20.540 1.00 45.12 112 ASN A N 1
ATOM 929 C CA . ASN A 1 112 ? -14.316 12.198 21.878 1.00 45.12 112 ASN A CA 1
ATOM 930 C C . ASN A 1 112 ? -15.796 11.891 22.118 1.00 45.12 112 ASN A C 1
ATOM 932 O O . ASN A 1 112 ? -16.664 12.618 21.633 1.00 45.12 112 ASN A O 1
ATOM 936 N N . LEU A 1 113 ? -16.062 10.773 22.796 1.00 41.78 113 LEU A N 1
ATOM 937 C CA . LEU A 1 113 ? -17.344 10.462 23.384 1.00 41.78 113 LEU A CA 1
ATOM 938 C C . LEU A 1 113 ? -17.466 11.533 24.458 1.00 41.78 113 LEU A C 1
ATOM 940 O O . LEU A 1 113 ? -16.852 11.428 25.519 1.00 41.78 113 LEU A O 1
ATOM 944 N N . LYS A 1 114 ? -18.086 12.642 24.053 1.00 37.19 114 LYS A N 1
ATOM 945 C CA . LYS A 1 114 ? -18.507 13.718 24.937 1.00 37.19 114 LYS A CA 1
ATOM 946 C C . LYS A 1 114 ? -19.336 13.148 26.076 1.00 37.19 114 LYS A C 1
ATOM 948 O O . LYS A 1 114 ? -20.132 12.222 25.805 1.00 37.19 114 LYS A O 1
#

pLDDT: mean 72.51, std 15.75, range [35.59, 93.38]

Secondary structure (DSSP, 8-state):
------EEEEPPPPPHHHHHHHHHHH--SS--HHHHHHHHHHHHHHTTTTGGG---GGGEEEEEE-SSEEEEEEE-SSEEEEEEEEES--S-STT--EEEEEEEEEEPP-----

Sequence (114 aa):
MNKFEEYTIELPYPPDKDILYYQAESDSGYQPWWTDIKAVTSAFLNNSQYCDRDVRPENIIIVGEGIFHGLIEVELPDMILELKMERKFKSRGRKSVWQVIAVKEKPWPKQNLK

Foldseek 3Di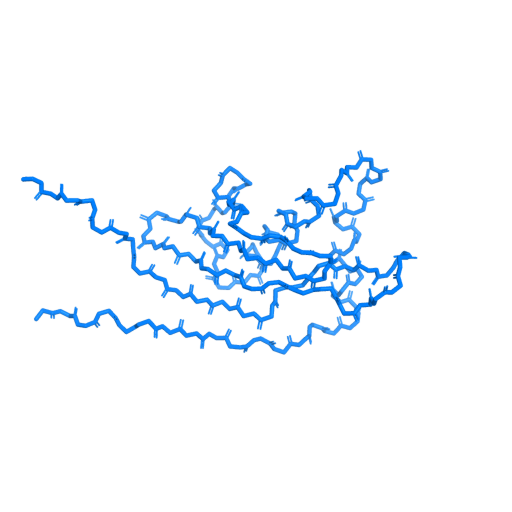:
DDDPDKDKDFDDDDPLVVLVVLLVQQPPPDDDPVSLVLSSVVVVCCPDPNVVQPFDSVQWDFPDDDPFWTWIWGDTPFWIKTWIWGFPDPDPDSRGHIDTRMIIIGTDPPPPPD